Protein AF-A0A099WFP7-F1 (afdb_monomer)

Nearest PDB structures (foldseek):
  4i8b-assembly1_B  TM=7.960E-01  e=1.064E-06  Schistosoma japonicum
  1zma-assembly1_A  TM=7.898E-01  e=7.901E-06  Streptococcus pneumoniae
  7ysi-assembly1_A  TM=7.278E-01  e=6.099E-06  Acinetobacter baumannii
  5e37-assembly2_C  TM=7.078E-01  e=7.126E-05  Chlamydomonas reinhardtii
  6tmg-assembly1_f  TM=6.793E-01  e=2.140E-04  Toxoplasma gondii GT1

Sequence (137 aa):
MKITKILSLLICMMLILILGACGGKNDYGLVEVDKEKEIVSLLDSKETRGVRYVYFGRPTCPECKIFQPKLEEVLDSKKIKVLYFNTDTFKESDTFFKTVSMFNVSSVPSLVRIENGKVQKVLLYEKDKSKIDSFMD

Mean predicted aligned error: 8.86 Å

Organism: NCBI:txid1552123

Foldseek 3Di:
DVVVVVVVVVVVVVVVVVVPPCPDDLQWFEDEDPDLVVVLLCLALVNHAAKAKEWEAAPVDPLCVQQRVLLRVLRVVVSHYYYYYHCVNCVPPPCSVVSCVQQVHDDPGWMFMGHSNHTDDIDHRDNDSVVSNVVVD

Solvent-accessible surface area (backbone atoms only — not comparable to full-atom values): 7915 Å² total; per-residue (Å²): 144,55,66,70,58,52,53,54,51,51,53,53,57,57,54,54,58,67,71,67,68,76,76,71,75,76,82,42,26,78,42,76,60,96,48,72,63,71,60,55,51,49,52,35,55,90,78,22,75,57,79,48,43,40,36,36,31,37,94,88,38,73,63,22,70,62,33,49,62,43,50,44,55,45,19,60,74,69,62,37,59,31,41,26,45,47,49,76,80,40,64,85,42,94,54,37,69,59,53,38,51,76,62,73,52,88,63,71,29,27,44,31,39,27,46,48,17,36,78,75,49,70,44,62,80,58,88,54,52,67,61,57,47,63,71,73,108

Radius of gyration: 21.6 Å; Cα contacts (8 Å, |Δi|>4): 199; chains: 1; bounding box: 76×34×32 Å

Structure (mmCIF, N/CA/C/O backbone):
data_AF-A0A099WFP7-F1
#
_entry.id   AF-A0A099WFP7-F1
#
loop_
_atom_site.group_PDB
_atom_site.id
_atom_site.type_symbol
_atom_site.label_atom_id
_atom_site.label_alt_id
_atom_site.label_comp_id
_atom_site.label_asym_id
_atom_site.label_entity_id
_atom_site.label_seq_id
_atom_site.pdbx_PDB_ins_code
_atom_site.Cartn_x
_atom_site.Cartn_y
_atom_site.Cartn_z
_atom_site.occupancy
_atom_site.B_iso_or_equiv
_atom_site.auth_seq_id
_atom_site.auth_comp_id
_atom_site.auth_asym_id
_atom_site.auth_atom_id
_atom_site.pdbx_PDB_model_num
ATOM 1 N N . MET A 1 1 ? -65.226 -13.321 -4.836 1.00 53.19 1 MET A N 1
ATOM 2 C CA . MET A 1 1 ? -64.245 -12.841 -3.828 1.00 53.19 1 MET A CA 1
ATOM 3 C C . MET A 1 1 ? -63.057 -13.807 -3.651 1.00 53.19 1 MET A C 1
ATOM 5 O O . MET A 1 1 ? -62.693 -14.143 -2.532 1.00 53.19 1 MET A O 1
ATOM 9 N N . LYS A 1 2 ? -62.454 -14.294 -4.746 1.00 54.78 2 LYS A N 1
ATOM 10 C CA . LYS A 1 2 ? -61.299 -15.222 -4.701 1.00 54.78 2 LYS A CA 1
ATOM 11 C C . LYS A 1 2 ? -60.211 -14.815 -5.704 1.00 54.78 2 LYS A C 1
ATOM 13 O O . LYS A 1 2 ? -59.044 -14.777 -5.347 1.00 54.78 2 LYS A O 1
ATOM 18 N N . ILE A 1 3 ? -60.611 -14.366 -6.896 1.00 58.00 3 ILE A N 1
ATOM 19 C CA . ILE A 1 3 ? -59.704 -13.943 -7.978 1.00 58.00 3 ILE A CA 1
ATOM 20 C C . ILE A 1 3 ? -58.910 -12.672 -7.625 1.00 58.00 3 ILE A C 1
ATOM 22 O O . ILE A 1 3 ? -57.705 -12.635 -7.830 1.00 58.00 3 ILE A O 1
ATOM 26 N N . THR A 1 4 ? -59.537 -11.666 -7.006 1.00 53.25 4 THR A N 1
ATOM 27 C CA . THR A 1 4 ? -58.839 -10.433 -6.586 1.00 53.25 4 THR A CA 1
ATOM 28 C C . THR A 1 4 ? -57.813 -10.670 -5.475 1.00 53.25 4 THR A C 1
ATOM 30 O O . THR A 1 4 ? -56.786 -10.001 -5.442 1.00 53.25 4 THR A O 1
ATOM 33 N N . LYS A 1 5 ? -58.040 -11.663 -4.602 1.00 57.25 5 LYS A N 1
ATOM 34 C CA . LYS A 1 5 ? -57.072 -12.068 -3.569 1.00 57.25 5 LYS A CA 1
ATOM 35 C C . LYS A 1 5 ? -55.887 -12.835 -4.163 1.00 57.25 5 LYS A C 1
ATOM 37 O O . LYS A 1 5 ? -54.766 -12.616 -3.732 1.00 57.25 5 LYS A O 1
ATOM 42 N N . ILE A 1 6 ? -56.124 -13.675 -5.173 1.00 62.66 6 ILE A N 1
ATOM 43 C CA . ILE A 1 6 ? -55.071 -14.404 -5.903 1.00 62.66 6 ILE A CA 1
ATOM 44 C C . ILE A 1 6 ? -54.202 -13.435 -6.715 1.00 62.66 6 ILE A C 1
ATOM 46 O O . ILE A 1 6 ? -52.980 -13.541 -6.685 1.00 62.66 6 ILE A O 1
ATOM 50 N N . LEU A 1 7 ? -54.816 -12.446 -7.371 1.00 58.03 7 LEU A N 1
ATOM 51 C CA . LEU A 1 7 ? -54.094 -11.417 -8.124 1.00 58.03 7 LEU A CA 1
ATOM 52 C C . LEU A 1 7 ? -53.242 -10.534 -7.197 1.00 58.03 7 LEU A C 1
ATOM 54 O O . LEU A 1 7 ? -52.095 -10.235 -7.508 1.00 58.03 7 LEU A O 1
ATOM 58 N N . SER A 1 8 ? -53.772 -10.190 -6.018 1.00 60.44 8 SER A N 1
ATOM 59 C CA . SER A 1 8 ? -53.039 -9.461 -4.974 1.00 60.44 8 SER A CA 1
ATOM 60 C C . SER A 1 8 ? -51.865 -10.275 -4.399 1.00 60.44 8 SER A C 1
ATOM 62 O O . SER A 1 8 ? -50.787 -9.725 -4.180 1.00 60.44 8 SER A O 1
ATOM 64 N N . LEU A 1 9 ? -52.030 -11.593 -4.223 1.00 60.34 9 LEU A N 1
ATOM 65 C CA . LEU A 1 9 ? -50.975 -12.493 -3.740 1.00 60.34 9 LEU A CA 1
ATOM 66 C C . LEU A 1 9 ? -49.837 -12.662 -4.765 1.00 60.34 9 LEU A C 1
ATOM 68 O O . LEU A 1 9 ? -48.667 -12.666 -4.389 1.00 60.34 9 LEU A O 1
ATOM 72 N N . LEU A 1 10 ? -50.175 -12.745 -6.057 1.00 64.31 10 LEU A N 1
ATOM 73 C CA . LEU A 1 10 ? -49.205 -12.853 -7.154 1.00 64.31 10 LEU A CA 1
ATOM 74 C C . LEU A 1 10 ? -48.372 -11.573 -7.321 1.00 64.31 10 LEU A C 1
ATOM 76 O O . LEU A 1 10 ? -47.163 -11.654 -7.527 1.00 64.31 10 LEU A O 1
ATOM 80 N N . ILE A 1 11 ? -48.987 -10.399 -7.151 1.00 65.94 11 ILE A N 1
ATOM 81 C CA . ILE A 1 11 ? -48.285 -9.104 -7.169 1.00 65.94 11 ILE A CA 1
ATOM 82 C C . ILE A 1 11 ? -47.302 -8.994 -5.991 1.00 65.94 11 ILE A C 1
ATOM 84 O O . ILE A 1 11 ? -46.180 -8.520 -6.161 1.00 65.94 11 ILE A O 1
ATOM 88 N N . CYS A 1 12 ? -47.683 -9.489 -4.810 1.00 59.12 12 CYS A N 1
ATOM 89 C CA . CYS A 1 12 ? -46.828 -9.472 -3.621 1.00 59.12 12 CYS A CA 1
ATOM 90 C C . CYS A 1 12 ? -45.626 -10.431 -3.754 1.00 59.12 12 CYS A C 1
ATOM 92 O O . CYS A 1 12 ? -44.504 -10.085 -3.393 1.00 59.12 12 CYS A O 1
ATOM 94 N N . MET A 1 13 ? -45.832 -11.607 -4.356 1.00 60.62 13 MET A N 1
ATOM 95 C CA . MET A 1 13 ? -44.774 -12.593 -4.615 1.00 60.62 13 MET A CA 1
ATOM 96 C C . MET A 1 13 ? -43.756 -12.108 -5.662 1.00 60.62 13 MET A C 1
ATOM 98 O O . MET A 1 13 ? -42.565 -12.393 -5.548 1.00 60.62 13 MET A O 1
ATOM 102 N N . MET A 1 14 ? -44.205 -11.310 -6.636 1.00 60.38 14 MET A N 1
ATOM 103 C CA . MET A 1 14 ? -43.329 -10.668 -7.619 1.00 60.38 14 MET A CA 1
ATOM 104 C C . MET A 1 14 ? -42.514 -9.516 -7.005 1.00 60.38 14 MET A C 1
ATOM 106 O O . MET A 1 14 ? -41.363 -9.335 -7.387 1.00 60.38 14 MET A O 1
ATOM 110 N N . LEU A 1 15 ? -43.056 -8.802 -6.004 1.00 58.41 15 LEU A N 1
ATOM 111 C CA . LEU A 1 15 ? -42.342 -7.757 -5.251 1.00 58.41 15 LEU A CA 1
ATOM 112 C C . LEU A 1 15 ? -41.199 -8.306 -4.375 1.00 58.41 15 LEU A C 1
ATOM 114 O O . LEU A 1 15 ? -40.174 -7.648 -4.205 1.00 58.41 15 LEU A O 1
ATOM 118 N N . ILE A 1 16 ? -41.355 -9.519 -3.839 1.00 59.03 16 ILE A N 1
ATOM 119 C CA . ILE A 1 16 ? -40.343 -10.174 -2.992 1.00 59.03 16 ILE A CA 1
ATOM 120 C C . ILE A 1 16 ? -39.111 -10.592 -3.816 1.00 59.03 16 ILE A C 1
ATOM 122 O O . ILE A 1 16 ? -37.986 -10.525 -3.323 1.00 59.03 16 ILE A O 1
ATOM 126 N N . LEU A 1 17 ? -39.295 -10.945 -5.094 1.00 55.44 17 LEU A N 1
ATOM 127 C CA . LEU A 1 17 ? -38.201 -11.302 -6.010 1.00 55.44 17 LEU A CA 1
ATOM 128 C C . LEU A 1 17 ? -37.322 -10.102 -6.398 1.00 55.44 17 LEU A C 1
ATOM 130 O O . LEU A 1 17 ? -36.124 -10.271 -6.611 1.00 55.44 17 LEU A O 1
ATOM 134 N N . ILE A 1 18 ? -37.882 -8.890 -6.441 1.00 58.22 18 ILE A N 1
ATOM 135 C CA . ILE A 1 18 ? -37.131 -7.663 -6.770 1.00 58.22 18 ILE A CA 1
ATOM 136 C C . ILE A 1 18 ? -36.240 -7.209 -5.602 1.00 58.22 18 ILE A C 1
ATOM 138 O O . ILE A 1 18 ? -35.189 -6.614 -5.824 1.00 58.22 18 ILE A O 1
ATOM 142 N N . LEU A 1 19 ? -36.627 -7.520 -4.359 1.00 55.22 19 LEU A N 1
ATOM 143 C CA . LEU A 1 19 ? -35.868 -7.169 -3.150 1.00 55.22 19 LEU A CA 1
ATOM 144 C C . LEU A 1 19 ? -34.704 -8.136 -2.858 1.00 55.22 19 LEU A C 1
ATOM 146 O O . LEU A 1 19 ? -33.802 -7.789 -2.101 1.00 55.22 19 LEU A O 1
ATOM 150 N N . GLY A 1 20 ? -34.696 -9.331 -3.460 1.00 55.72 20 GLY A N 1
ATOM 151 C CA . GLY A 1 20 ? -33.657 -10.349 -3.249 1.00 55.72 20 GLY A CA 1
ATOM 152 C C . GLY A 1 20 ? -32.407 -10.212 -4.130 1.00 55.72 20 GLY A C 1
ATOM 153 O O . GLY A 1 20 ? -31.457 -10.968 -3.945 1.00 55.72 20 GLY A O 1
ATOM 154 N N . ALA A 1 21 ? -32.386 -9.279 -5.091 1.00 54.22 21 ALA A N 1
ATOM 155 C CA . ALA A 1 21 ? -31.343 -9.197 -6.121 1.00 54.22 21 ALA A CA 1
ATOM 156 C C . ALA A 1 21 ? -30.213 -8.188 -5.839 1.00 54.22 21 ALA A C 1
ATOM 158 O O . ALA A 1 21 ? -29.350 -7.983 -6.692 1.00 54.22 21 ALA A O 1
ATOM 159 N N . CYS A 1 22 ? -30.144 -7.598 -4.645 1.00 51.78 22 CYS A N 1
ATOM 160 C CA . CYS A 1 22 ? -28.947 -6.871 -4.217 1.00 51.78 22 CYS A CA 1
ATOM 161 C C . CYS A 1 22 ? -27.958 -7.840 -3.557 1.00 51.78 22 CYS A C 1
ATOM 163 O O . CYS A 1 22 ? -27.694 -7.771 -2.359 1.00 51.78 22 CYS A O 1
ATOM 165 N N . GLY A 1 23 ? -27.393 -8.750 -4.355 1.00 51.28 23 GLY A N 1
ATOM 166 C CA . GLY A 1 23 ? -26.140 -9.416 -4.008 1.00 51.28 23 GLY A CA 1
ATOM 167 C C . GLY A 1 23 ? -25.018 -8.381 -4.050 1.00 51.28 23 GLY A C 1
ATOM 168 O O . GLY A 1 23 ? -24.353 -8.227 -5.072 1.00 51.28 23 GLY A O 1
ATOM 169 N N . GLY A 1 24 ? -24.869 -7.604 -2.975 1.00 49.78 24 GLY A N 1
ATOM 170 C CA . GLY A 1 24 ? -23.795 -6.628 -2.842 1.00 49.78 24 GLY A CA 1
ATOM 171 C C . GLY A 1 24 ? -22.453 -7.338 -2.974 1.00 49.78 24 GLY A C 1
ATOM 172 O O . GLY A 1 24 ? -22.122 -8.198 -2.161 1.00 49.78 24 GLY A O 1
ATOM 173 N N . LYS A 1 25 ? -21.681 -7.003 -4.011 1.00 51.03 25 LYS A N 1
ATOM 174 C CA . LYS A 1 25 ? -20.262 -7.357 -4.050 1.00 51.03 25 LYS A CA 1
ATOM 175 C C . LYS A 1 25 ? -19.626 -6.746 -2.806 1.00 51.03 25 LYS A C 1
ATOM 177 O O . LYS A 1 25 ? -19.788 -5.553 -2.561 1.00 51.03 25 LYS A O 1
ATOM 182 N N . ASN A 1 26 ? -18.951 -7.569 -2.017 1.00 55.31 26 ASN A N 1
ATOM 183 C CA . ASN A 1 26 ? -18.148 -7.112 -0.893 1.00 55.31 26 ASN A CA 1
ATOM 184 C C . ASN A 1 26 ? -17.143 -6.056 -1.403 1.00 55.31 26 ASN A C 1
ATOM 186 O O . ASN A 1 26 ? -16.285 -6.393 -2.211 1.00 55.31 26 ASN A O 1
ATOM 190 N N . ASP A 1 27 ? -17.262 -4.790 -0.981 1.00 78.75 27 ASP A N 1
ATOM 191 C CA . ASP A 1 27 ? -16.357 -3.685 -1.383 1.00 78.75 27 ASP A CA 1
ATOM 192 C C . ASP A 1 27 ? -15.079 -3.628 -0.518 1.00 78.75 27 ASP A C 1
ATOM 194 O O . ASP A 1 27 ? -14.386 -2.619 -0.478 1.00 78.75 27 ASP A O 1
ATOM 198 N N . TYR A 1 28 ? -14.766 -4.702 0.209 1.00 88.94 28 TYR A N 1
ATOM 199 C CA . TYR A 1 28 ? -13.591 -4.823 1.075 1.00 88.94 28 TYR A CA 1
ATOM 200 C C . TYR A 1 28 ? -12.603 -5.861 0.530 1.00 88.94 28 TYR A C 1
ATOM 202 O O . TYR A 1 28 ? -12.972 -6.722 -0.267 1.00 88.94 28 TYR A O 1
ATOM 210 N N . GLY A 1 29 ? -11.345 -5.783 0.969 1.00 96.44 29 GLY A N 1
ATOM 211 C CA . GLY A 1 29 ? -10.232 -6.575 0.445 1.00 96.44 29 GLY A CA 1
ATOM 212 C C . GLY A 1 29 ? -9.262 -5.756 -0.409 1.00 96.44 29 GLY A C 1
ATOM 213 O O . GLY A 1 29 ? -9.292 -4.520 -0.408 1.00 96.44 29 GLY A O 1
ATOM 214 N N . LEU A 1 30 ? -8.372 -6.458 -1.113 1.00 97.69 30 LEU A N 1
ATOM 215 C CA . LEU A 1 30 ? -7.413 -5.852 -2.035 1.00 97.69 30 LEU A CA 1
ATOM 216 C C . LEU A 1 30 ? -8.068 -5.583 -3.389 1.00 97.69 30 LEU A C 1
ATOM 218 O O . LEU A 1 30 ? -8.626 -6.484 -4.010 1.00 97.69 30 LEU A O 1
ATOM 222 N N . VAL A 1 31 ? -7.965 -4.341 -3.854 1.00 97.38 31 VAL A N 1
ATOM 223 C CA . VAL A 1 31 ? -8.433 -3.927 -5.180 1.00 97.38 31 VAL A CA 1
ATOM 224 C C . VAL A 1 31 ? -7.236 -3.456 -5.984 1.00 97.38 31 VAL A C 1
ATOM 226 O O . VAL A 1 31 ? -6.666 -2.410 -5.681 1.00 97.38 31 VAL A O 1
ATOM 229 N N . GLU A 1 32 ? -6.834 -4.254 -6.972 1.00 97.62 32 GLU A N 1
ATOM 230 C CA . GLU A 1 32 ? -5.746 -3.896 -7.884 1.00 97.62 32 GLU A CA 1
ATOM 231 C C . GLU A 1 32 ? -6.112 -2.637 -8.673 1.00 97.62 32 GLU A C 1
ATOM 233 O O . GLU A 1 32 ? -7.252 -2.487 -9.114 1.00 97.62 32 GLU A O 1
ATOM 238 N N . VAL A 1 33 ? -5.156 -1.717 -8.795 1.00 97.56 33 VAL A N 1
ATOM 239 C CA . VAL A 1 33 ? -5.324 -0.484 -9.572 1.00 97.56 33 VAL A CA 1
ATOM 240 C C . VAL A 1 33 ? -4.800 -0.667 -10.989 1.00 97.56 33 VAL A C 1
ATOM 242 O O . VAL A 1 33 ? -3.762 -1.298 -11.196 1.00 97.56 33 VAL A O 1
ATOM 245 N N . ASP A 1 34 ? -5.469 -0.043 -11.954 1.00 96.19 34 ASP A N 1
ATOM 246 C CA . ASP A 1 34 ? -5.072 -0.093 -13.364 1.00 96.19 34 ASP A CA 1
ATOM 247 C C . ASP A 1 34 ? -4.084 1.028 -13.711 1.00 96.19 34 ASP A C 1
ATOM 249 O O . ASP A 1 34 ? -3.338 0.948 -14.691 1.00 96.19 34 ASP A O 1
ATOM 253 N N . LYS A 1 35 ? -4.083 2.117 -12.927 1.00 96.81 35 LYS A N 1
ATOM 254 C CA . LYS A 1 35 ? -3.267 3.311 -13.180 1.00 96.81 35 LYS A CA 1
ATOM 255 C C . LYS A 1 35 ? -2.620 3.835 -11.906 1.00 96.81 35 LYS A C 1
ATOM 257 O O . LYS A 1 35 ? -3.277 4.005 -10.883 1.00 96.81 35 LYS A O 1
ATOM 262 N N . GLU A 1 36 ? -1.364 4.276 -12.014 1.00 96.94 36 GLU A N 1
ATOM 263 C CA . GLU A 1 36 ? -0.651 4.951 -10.914 1.00 96.94 36 GLU A CA 1
ATOM 264 C C . GLU A 1 36 ? -1.432 6.153 -10.352 1.00 96.94 36 GLU A C 1
ATOM 266 O O . GLU A 1 36 ? -1.406 6.416 -9.151 1.00 96.94 36 GLU A O 1
ATOM 271 N N . LYS A 1 37 ? -2.184 6.864 -11.207 1.00 96.62 37 LYS A N 1
ATOM 272 C CA . LYS A 1 37 ? -2.988 8.024 -10.800 1.00 96.62 37 LYS A CA 1
ATOM 273 C C . LYS A 1 37 ? -3.999 7.695 -9.694 1.00 96.62 37 LYS A C 1
ATOM 275 O O . LYS A 1 37 ? -4.258 8.565 -8.871 1.00 96.62 37 LYS A O 1
ATOM 280 N N . GLU A 1 38 ? -4.544 6.479 -9.662 1.00 97.00 38 GLU A N 1
ATOM 281 C CA . GLU A 1 38 ? -5.561 6.071 -8.681 1.00 97.00 38 GLU A CA 1
ATOM 282 C C . GLU A 1 38 ? -5.020 6.062 -7.251 1.00 97.00 38 GLU A C 1
ATOM 284 O O . GLU A 1 38 ? -5.703 6.491 -6.321 1.00 97.00 38 GLU A O 1
ATOM 289 N N . ILE A 1 39 ? -3.767 5.631 -7.073 1.00 97.94 39 ILE A N 1
ATOM 290 C CA . ILE A 1 39 ? -3.110 5.742 -5.772 1.00 97.94 39 ILE A CA 1
ATOM 291 C C . ILE A 1 39 ? -2.623 7.172 -5.547 1.00 97.94 39 ILE A C 1
ATOM 293 O O . ILE A 1 39 ? -2.837 7.707 -4.465 1.00 97.94 39 ILE A O 1
ATOM 297 N N . VAL A 1 40 ? -2.037 7.836 -6.552 1.00 97.81 40 VAL A N 1
ATOM 298 C CA . VAL A 1 40 ? -1.468 9.190 -6.402 1.00 97.81 40 VAL A CA 1
ATOM 299 C C . VAL A 1 40 ? -2.521 10.216 -5.963 1.00 97.81 40 VAL A C 1
ATOM 301 O O . VAL A 1 40 ? -2.202 11.084 -5.153 1.00 97.81 40 VAL A O 1
ATOM 304 N N . SER A 1 41 ? -3.782 10.096 -6.398 1.00 97.19 41 SER A N 1
ATOM 305 C CA . SER A 1 41 ? -4.872 10.966 -5.917 1.00 9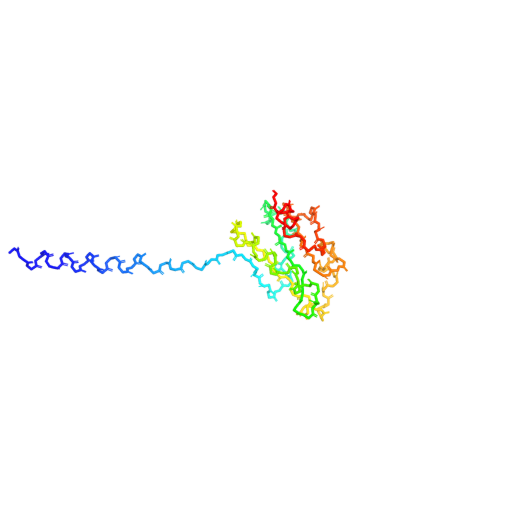7.19 41 SER A CA 1
ATOM 306 C C . SER A 1 41 ? -5.127 10.859 -4.409 1.00 97.19 41 SER A C 1
ATOM 308 O O . SER A 1 41 ? -5.624 11.805 -3.799 1.00 97.19 41 SER A O 1
ATOM 310 N N . LEU A 1 42 ? -4.728 9.755 -3.763 1.00 97.50 42 LEU A N 1
ATOM 311 C CA . LEU A 1 42 ? -4.824 9.617 -2.305 1.00 97.50 42 LEU A CA 1
ATOM 312 C C . LEU A 1 42 ? -3.906 10.581 -1.547 1.00 97.50 42 LEU A C 1
ATOM 314 O O . LEU A 1 42 ? -4.102 10.779 -0.350 1.00 97.50 42 LEU A O 1
ATOM 318 N N . LEU A 1 43 ? -2.914 11.170 -2.222 1.00 97.31 43 LEU A N 1
ATOM 319 C CA . LEU A 1 43 ? -1.989 12.152 -1.654 1.00 97.31 43 LEU A CA 1
ATOM 320 C C . LEU A 1 43 ? -2.448 13.607 -1.863 1.00 97.31 43 LEU A C 1
ATOM 322 O O . LEU A 1 43 ? -1.759 14.539 -1.449 1.00 97.31 43 LEU A O 1
ATOM 326 N N . ASP A 1 44 ? -3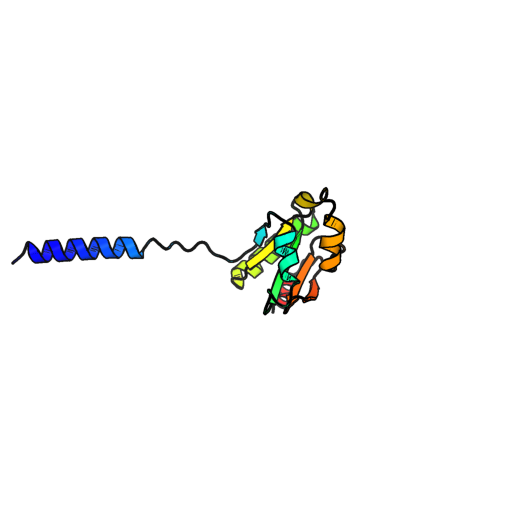.615 13.831 -2.474 1.00 95.44 44 ASP A N 1
ATOM 327 C CA . ASP A 1 44 ? -4.228 15.158 -2.516 1.00 95.44 44 ASP A CA 1
ATOM 328 C C . ASP A 1 44 ? -5.113 15.364 -1.278 1.00 95.44 44 ASP A C 1
ATOM 330 O O . ASP A 1 44 ? -6.153 14.728 -1.113 1.00 95.44 44 ASP A O 1
ATOM 334 N N . SER A 1 45 ? -4.714 16.278 -0.390 1.00 90.19 45 SER A N 1
ATOM 335 C CA . SER A 1 45 ? -5.456 16.599 0.838 1.00 90.19 45 SER A CA 1
ATOM 336 C C . SER A 1 45 ? -6.780 17.333 0.595 1.00 90.19 45 SER A C 1
ATOM 338 O O . SER A 1 45 ? -7.623 17.392 1.495 1.00 90.19 45 SER A O 1
ATOM 340 N N . LYS A 1 46 ? -6.988 17.891 -0.604 1.00 92.00 46 LYS A N 1
ATOM 341 C CA . LYS A 1 46 ? -8.271 18.476 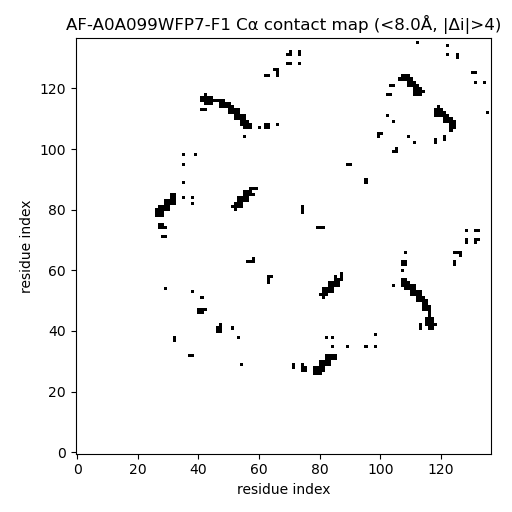-1.014 1.00 92.00 46 LYS A CA 1
ATOM 342 C C . LYS A 1 46 ? -9.270 17.394 -1.411 1.00 92.00 46 LYS A C 1
ATOM 344 O O . LYS A 1 46 ? -10.459 17.556 -1.145 1.00 92.00 46 LYS A O 1
ATOM 349 N N . GLU A 1 47 ? -8.788 16.305 -2.006 1.00 86.19 47 GLU A N 1
ATOM 350 C CA . GLU A 1 47 ? -9.616 15.200 -2.505 1.00 86.19 47 GLU A CA 1
ATOM 351 C C . GLU A 1 47 ? -9.768 14.068 -1.476 1.00 86.19 47 GLU A C 1
ATOM 353 O O . GLU A 1 47 ? -10.807 13.410 -1.416 1.00 86.19 47 GLU A O 1
ATOM 358 N N . THR A 1 48 ? -8.768 13.869 -0.612 1.00 88.75 48 THR A N 1
ATOM 359 C CA . THR A 1 48 ? -8.706 12.734 0.314 1.00 88.75 48 THR A CA 1
ATOM 360 C C . THR A 1 48 ? -8.836 13.167 1.768 1.00 88.75 48 THR A C 1
ATOM 362 O O . THR A 1 48 ? -7.978 13.847 2.331 1.00 88.75 48 THR A O 1
ATOM 365 N N . ARG A 1 49 ? -9.907 12.693 2.413 1.00 92.94 49 ARG A N 1
ATOM 366 C CA . ARG A 1 49 ? -10.182 12.863 3.847 1.00 92.94 49 ARG A CA 1
ATOM 367 C C . ARG A 1 49 ? -10.199 11.514 4.566 1.00 92.94 49 ARG A C 1
ATOM 369 O O . ARG A 1 49 ? -10.686 10.514 4.028 1.00 92.94 49 ARG A O 1
ATOM 376 N N . GLY A 1 50 ? -9.732 11.511 5.811 1.00 94.56 50 GLY A N 1
ATOM 377 C CA . GLY A 1 50 ? -9.664 10.322 6.658 1.00 94.56 50 GLY A CA 1
ATOM 378 C C . GLY A 1 50 ? -8.517 9.386 6.282 1.00 94.56 50 GLY A C 1
ATOM 379 O O . GLY A 1 50 ? -7.593 9.773 5.564 1.00 94.56 50 GLY A O 1
ATOM 380 N N . VAL A 1 51 ? -8.591 8.157 6.793 1.00 96.75 51 VAL A N 1
ATOM 381 C CA . VAL A 1 51 ? -7.556 7.133 6.622 1.00 96.75 51 VAL A CA 1
ATOM 382 C C . VAL A 1 51 ? -7.792 6.338 5.337 1.00 96.75 51 VAL A C 1
ATOM 384 O O . VAL A 1 51 ? -8.929 5.993 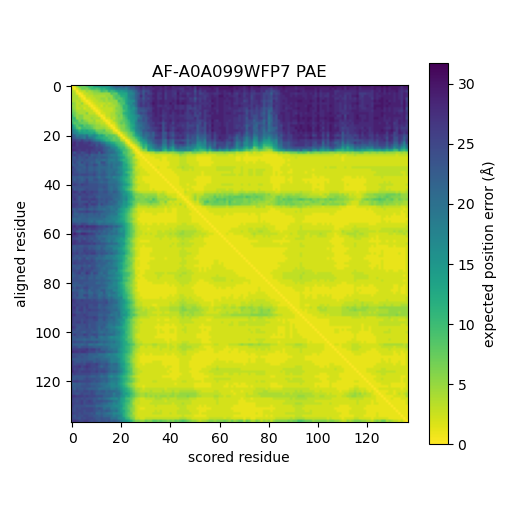5.005 1.00 96.75 51 VAL A O 1
ATOM 387 N N . ARG A 1 52 ? -6.721 6.069 4.593 1.00 97.12 52 ARG A N 1
ATOM 388 C CA . ARG A 1 52 ? -6.672 5.194 3.416 1.00 97.12 52 ARG A CA 1
ATOM 389 C C . ARG A 1 52 ? -5.421 4.332 3.488 1.00 97.12 52 ARG A C 1
ATOM 391 O O . ARG A 1 52 ? -4.447 4.704 4.141 1.00 97.12 52 ARG A O 1
ATOM 398 N N . TYR A 1 53 ? -5.442 3.211 2.778 1.00 98.25 53 TYR A N 1
ATOM 399 C CA . TYR A 1 53 ? -4.302 2.313 2.697 1.00 98.25 53 TYR A CA 1
ATOM 400 C C . TYR A 1 53 ? -3.993 1.940 1.253 1.00 98.25 53 TYR A C 1
ATOM 402 O O . TYR A 1 53 ? -4.905 1.767 0.439 1.00 98.25 53 TYR A O 1
ATOM 410 N N . VAL A 1 54 ? -2.703 1.779 0.969 1.00 98.75 54 VAL A N 1
ATOM 411 C CA . VAL A 1 54 ? -2.202 1.220 -0.289 1.00 98.75 54 VAL A CA 1
ATOM 412 C C . VAL A 1 54 ? -1.215 0.108 0.036 1.00 98.75 54 VAL A C 1
ATOM 414 O O . VAL A 1 54 ? -0.278 0.311 0.808 1.00 98.75 54 VAL A O 1
ATOM 417 N N . TYR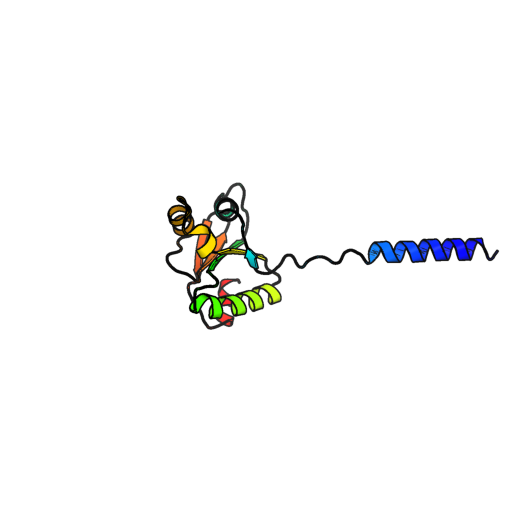 A 1 55 ? -1.425 -1.064 -0.549 1.00 98.75 55 TYR A N 1
ATOM 418 C CA . TYR A 1 55 ? -0.502 -2.186 -0.496 1.00 98.75 55 TYR A CA 1
ATOM 419 C C . TYR A 1 55 ? 0.366 -2.198 -1.758 1.00 98.75 55 TYR A C 1
ATOM 421 O O . TYR A 1 55 ? -0.150 -2.292 -2.865 1.00 98.75 55 TYR A O 1
ATOM 429 N N . PHE A 1 56 ? 1.683 -2.128 -1.593 1.00 98.81 56 PHE A N 1
ATOM 430 C CA . PHE A 1 56 ? 2.671 -2.288 -2.654 1.00 98.81 56 PHE A CA 1
ATOM 431 C C . PHE A 1 56 ? 3.229 -3.709 -2.593 1.00 98.81 56 PHE A C 1
ATOM 433 O O . PHE A 1 56 ? 3.844 -4.105 -1.597 1.00 98.81 56 PHE A O 1
ATOM 440 N N . GLY A 1 57 ? 3.031 -4.476 -3.662 1.00 98.44 57 GLY A N 1
ATOM 441 C CA . GLY A 1 57 ? 3.408 -5.887 -3.730 1.00 98.44 57 GLY A CA 1
ATOM 442 C C . GLY A 1 57 ? 3.647 -6.355 -5.159 1.00 98.44 57 GLY A C 1
ATOM 443 O O . GLY A 1 57 ? 3.622 -5.552 -6.091 1.00 98.44 57 GLY A O 1
ATOM 444 N N . ARG A 1 58 ? 3.918 -7.651 -5.335 1.00 98.12 58 ARG A N 1
ATOM 445 C CA . ARG A 1 58 ? 3.863 -8.317 -6.646 1.00 98.12 58 ARG A CA 1
ATOM 446 C C . ARG A 1 58 ? 3.746 -9.840 -6.513 1.00 98.12 58 ARG A C 1
ATOM 448 O O . ARG A 1 58 ? 4.343 -10.401 -5.587 1.00 98.12 58 ARG A O 1
ATOM 455 N N . PRO A 1 59 ? 3.096 -10.540 -7.463 1.00 96.69 59 PRO A N 1
ATOM 456 C CA . PRO A 1 59 ? 2.931 -11.995 -7.408 1.00 96.69 59 PRO A CA 1
ATOM 457 C C . PRO A 1 59 ? 4.249 -12.775 -7.502 1.00 96.69 59 PRO A C 1
ATOM 459 O O . PRO A 1 59 ? 4.331 -13.913 -7.046 1.00 96.69 59 PRO A O 1
ATOM 462 N N . THR A 1 60 ? 5.296 -12.193 -8.092 1.00 96.31 60 THR A N 1
ATOM 463 C CA . THR A 1 60 ? 6.605 -12.851 -8.249 1.00 96.31 60 THR A CA 1
ATOM 464 C C . THR A 1 60 ? 7.484 -12.779 -6.995 1.00 96.31 60 THR A C 1
ATOM 466 O O . THR A 1 60 ? 8.504 -13.463 -6.925 1.00 96.31 60 THR A O 1
ATOM 469 N N . CYS A 1 61 ? 7.106 -11.993 -5.980 1.00 96.88 61 CYS A N 1
ATOM 470 C CA . CYS A 1 61 ? 7.896 -11.790 -4.765 1.00 96.88 61 CYS A CA 1
ATOM 471 C C . CYS A 1 61 ? 7.568 -12.850 -3.689 1.00 96.88 61 CYS A C 1
ATOM 473 O O . CYS A 1 61 ? 6.420 -12.920 -3.243 1.00 96.88 61 CYS A O 1
ATOM 475 N N . PRO A 1 62 ? 8.551 -13.641 -3.208 1.00 97.50 62 PRO A N 1
ATOM 476 C CA . PRO A 1 62 ? 8.326 -14.645 -2.162 1.00 97.50 62 PRO A CA 1
ATOM 477 C C . PRO A 1 62 ? 7.755 -14.073 -0.858 1.00 97.50 62 PRO A C 1
ATOM 479 O O . PRO A 1 62 ? 6.854 -14.665 -0.272 1.00 97.50 62 PRO A O 1
ATOM 482 N N . GLU A 1 63 ? 8.228 -12.904 -0.425 1.00 98.12 63 GLU A N 1
ATOM 483 C CA . GLU A 1 63 ? 7.741 -12.254 0.797 1.00 98.12 63 GLU A CA 1
ATOM 484 C C . GLU A 1 63 ? 6.309 -11.730 0.639 1.00 98.12 63 GLU A C 1
ATOM 486 O O . GLU A 1 63 ? 5.500 -11.865 1.557 1.00 98.12 63 GLU A O 1
ATOM 491 N N . CYS A 1 64 ? 5.951 -11.215 -0.545 1.00 98.25 64 CYS A N 1
ATOM 492 C CA . CYS A 1 64 ? 4.574 -10.814 -0.843 1.00 98.25 64 CYS A CA 1
ATOM 493 C C . CYS A 1 64 ? 3.614 -12.005 -0.743 1.00 98.25 64 CYS A C 1
ATOM 495 O O . CYS A 1 64 ? 2.555 -11.867 -0.140 1.00 98.25 64 CYS A O 1
ATOM 497 N N . LYS A 1 65 ? 4.012 -13.193 -1.224 1.00 97.94 65 LYS A N 1
ATOM 498 C CA . LYS A 1 65 ? 3.204 -14.425 -1.111 1.00 97.94 65 LYS A CA 1
ATOM 499 C C . LYS A 1 65 ? 2.937 -14.856 0.336 1.00 97.94 65 LYS A C 1
ATOM 501 O O . LYS A 1 65 ? 1.994 -15.600 0.577 1.00 97.94 65 LYS A O 1
ATOM 506 N N . ILE A 1 66 ? 3.758 -14.412 1.289 1.00 97.88 66 ILE A N 1
ATOM 507 C CA . ILE A 1 66 ? 3.580 -14.685 2.722 1.00 97.88 66 ILE A CA 1
ATOM 508 C C . ILE A 1 66 ? 2.761 -13.578 3.398 1.00 97.88 66 ILE A C 1
ATOM 510 O O . ILE A 1 66 ? 1.948 -13.865 4.278 1.00 97.88 66 ILE A O 1
ATOM 514 N N . PHE A 1 67 ? 3.003 -12.321 3.023 1.00 98.50 67 PHE A N 1
ATOM 515 C CA . PHE A 1 67 ? 2.369 -11.146 3.619 1.00 98.50 67 PHE A CA 1
ATOM 516 C C . PHE A 1 67 ? 0.918 -10.963 3.156 1.00 98.50 67 PHE A C 1
ATOM 518 O O . PHE A 1 67 ? 0.033 -10.756 3.985 1.00 98.50 67 PHE A O 1
ATOM 525 N N . GLN A 1 68 ? 0.670 -11.070 1.847 1.00 98.38 68 GLN A N 1
ATOM 526 C CA . GLN A 1 68 ? -0.623 -10.766 1.234 1.00 98.38 68 GLN A CA 1
ATOM 527 C C . GLN A 1 68 ? -1.784 -11.581 1.830 1.00 98.38 68 GLN A C 1
ATOM 529 O O . GLN A 1 68 ? -2.758 -10.947 2.229 1.00 98.38 68 GLN A O 1
ATOM 534 N N . PRO A 1 69 ? -1.698 -12.917 2.006 1.00 98.12 69 PRO A N 1
ATOM 535 C CA . PRO A 1 69 ? -2.811 -13.681 2.578 1.00 98.12 69 PRO A CA 1
ATOM 536 C C . PRO A 1 69 ? -3.177 -13.241 4.003 1.00 98.12 69 PRO A C 1
ATOM 538 O O . PRO A 1 69 ? -4.343 -13.205 4.377 1.00 98.12 69 PRO A O 1
ATOM 541 N N . LYS A 1 70 ? -2.181 -12.841 4.803 1.00 98.44 70 LYS A N 1
ATOM 542 C CA . LYS A 1 70 ? -2.405 -12.356 6.175 1.00 98.44 70 LYS A CA 1
ATOM 543 C C . LYS A 1 70 ? -3.062 -10.986 6.177 1.00 98.44 70 LYS A C 1
ATOM 545 O O . LYS A 1 70 ? -3.923 -10.734 7.015 1.00 98.44 70 LYS A O 1
ATOM 55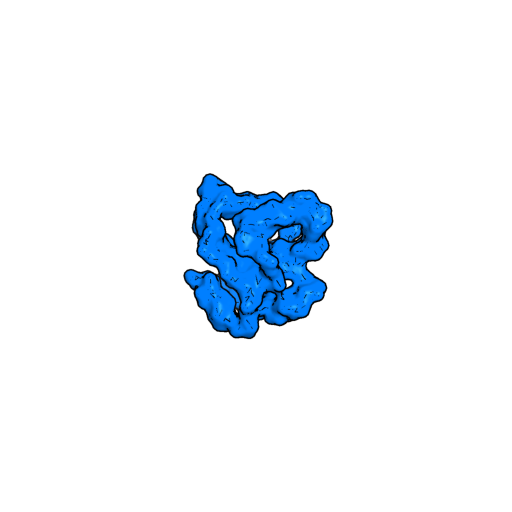0 N N . LEU A 1 71 ? -2.655 -10.114 5.252 1.00 98.56 71 LEU A N 1
ATOM 551 C CA . LEU A 1 71 ? -3.332 -8.844 5.038 1.00 98.56 71 LEU A CA 1
ATOM 552 C C . LEU A 1 71 ? -4.785 -9.092 4.618 1.00 98.56 71 LEU A C 1
ATOM 554 O O . LEU A 1 71 ? -5.676 -8.541 5.244 1.00 98.56 71 LEU A O 1
ATOM 558 N N . GLU A 1 72 ? -5.041 -9.958 3.639 1.00 97.88 72 GLU A N 1
ATOM 559 C CA . GLU A 1 72 ? -6.398 -10.293 3.180 1.00 97.88 72 GLU A CA 1
ATOM 560 C C . GLU A 1 72 ? -7.295 -10.817 4.314 1.00 97.88 72 GLU A C 1
ATOM 562 O O . GLU A 1 72 ? -8.435 -10.368 4.427 1.00 97.88 72 GLU A O 1
ATOM 567 N N . GLU A 1 73 ? -6.779 -11.669 5.209 1.00 97.38 73 GLU A N 1
ATOM 568 C CA . GLU A 1 73 ? -7.502 -12.096 6.420 1.00 97.38 73 GLU A CA 1
ATOM 569 C C . GLU A 1 73 ? -7.882 -10.915 7.337 1.00 97.38 73 GLU A C 1
ATOM 571 O O . GLU A 1 73 ? -8.989 -10.881 7.876 1.00 97.38 73 GLU A O 1
ATOM 576 N N . VAL A 1 74 ? -6.980 -9.943 7.520 1.00 98.06 74 VAL A N 1
ATOM 577 C CA . VAL A 1 74 ? -7.240 -8.720 8.306 1.00 98.06 74 VAL A CA 1
ATOM 578 C C . VAL A 1 74 ? -8.257 -7.816 7.600 1.00 98.06 74 VAL A C 1
ATOM 580 O O . VAL A 1 74 ? -9.139 -7.244 8.238 1.00 98.06 74 VAL A O 1
ATOM 583 N N . LEU A 1 75 ? -8.173 -7.688 6.275 1.00 97.19 75 LEU A N 1
ATOM 584 C CA . LEU A 1 75 ? -9.108 -6.870 5.501 1.00 97.19 75 LEU A CA 1
ATOM 585 C C . LEU A 1 75 ? -10.519 -7.454 5.510 1.00 97.19 75 LEU A C 1
ATOM 587 O O . LEU A 1 75 ? -11.486 -6.696 5.615 1.00 97.19 75 LEU A O 1
ATOM 591 N N . ASP A 1 76 ? -10.640 -8.780 5.434 1.00 95.44 76 ASP A N 1
ATOM 592 C CA . ASP A 1 76 ? -11.924 -9.467 5.545 1.00 95.44 76 ASP A CA 1
ATOM 593 C C . ASP A 1 76 ? -12.528 -9.316 6.946 1.00 95.44 76 ASP A C 1
ATOM 595 O O . ASP A 1 76 ? -13.722 -9.028 7.062 1.00 95.44 76 ASP A O 1
ATOM 599 N N . SER A 1 77 ? -11.723 -9.434 8.008 1.00 95.31 77 SER A N 1
ATOM 600 C CA . SER A 1 77 ? -12.216 -9.288 9.384 1.00 95.31 77 SER A CA 1
ATOM 601 C C . SER A 1 77 ? -12.678 -7.859 9.686 1.00 95.31 77 SER A C 1
ATOM 603 O O . SER A 1 77 ? -13.747 -7.669 10.271 1.00 95.31 77 SER A O 1
ATOM 605 N N . LYS A 1 78 ? -11.919 -6.850 9.237 1.00 95.19 78 LYS A N 1
ATOM 606 C CA . LYS A 1 78 ? -12.227 -5.428 9.457 1.00 95.19 78 LYS A CA 1
ATOM 607 C C . LYS A 1 78 ? -13.188 -4.839 8.417 1.00 95.19 78 LYS A C 1
ATOM 609 O O . LYS A 1 78 ? -13.647 -3.713 8.592 1.00 95.19 78 LYS A O 1
ATOM 614 N N . LYS A 1 79 ? -13.496 -5.573 7.340 1.00 95.12 79 LYS A N 1
ATOM 615 C CA . LYS A 1 79 ? -14.301 -5.104 6.194 1.00 95.12 79 LYS A CA 1
ATOM 616 C C . LYS A 1 79 ? -13.738 -3.812 5.579 1.00 95.12 79 LYS A C 1
ATOM 618 O O . LYS A 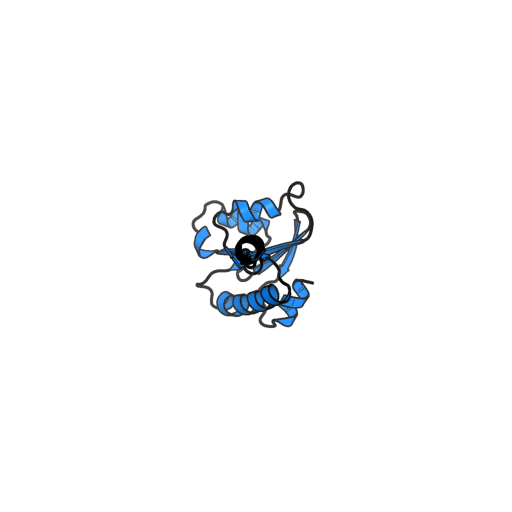1 79 ? -14.479 -2.888 5.250 1.00 95.12 79 LYS A O 1
ATOM 623 N N . ILE A 1 80 ? -12.412 -3.761 5.410 1.00 94.75 80 ILE A N 1
ATOM 624 C CA . ILE A 1 80 ? -11.673 -2.606 4.871 1.00 94.75 80 ILE A CA 1
ATOM 625 C C . ILE A 1 80 ? -11.245 -2.858 3.424 1.00 94.75 80 ILE A C 1
ATOM 627 O O . ILE A 1 80 ? -10.752 -3.930 3.077 1.00 94.75 80 ILE A O 1
ATOM 631 N N . LYS A 1 81 ? -11.377 -1.829 2.586 1.00 96.12 81 LYS A N 1
ATOM 632 C CA . LYS A 1 81 ? -10.821 -1.777 1.231 1.00 96.12 81 LYS A CA 1
ATOM 633 C C . LYS A 1 81 ? -9.401 -1.223 1.236 1.00 96.12 81 LYS A C 1
ATOM 635 O O . LYS A 1 81 ? -9.157 -0.163 1.817 1.00 96.12 81 LYS A O 1
ATOM 640 N N . VAL A 1 82 ? -8.493 -1.877 0.523 1.00 98.19 82 VAL A N 1
ATOM 641 C CA . VAL A 1 82 ? -7.115 -1.409 0.320 1.00 98.19 82 VAL A CA 1
ATOM 642 C C . VAL A 1 82 ? -6.782 -1.457 -1.163 1.00 98.19 82 VAL A C 1
ATOM 644 O O . VAL A 1 82 ? -7.028 -2.464 -1.825 1.00 98.19 82 VAL A O 1
ATOM 647 N N . LEU A 1 83 ? -6.221 -0.369 -1.694 1.00 98.44 83 LEU A N 1
ATOM 648 C CA . LEU A 1 83 ? -5.748 -0.364 -3.077 1.00 98.44 83 LEU A CA 1
ATOM 649 C C . LEU A 1 83 ? -4.454 -1.171 -3.175 1.00 98.44 83 LEU A C 1
ATOM 651 O O . LEU A 1 83 ? -3.538 -0.969 -2.380 1.00 98.44 83 LEU A O 1
ATOM 655 N N . TYR A 1 84 ? -4.375 -2.072 -4.144 1.00 98.62 84 TYR A N 1
ATOM 656 C CA . TYR A 1 84 ? -3.204 -2.890 -4.414 1.00 98.62 84 TYR A CA 1
ATOM 657 C C . TYR A 1 84 ? -2.456 -2.348 -5.631 1.00 98.62 84 TYR A C 1
ATOM 659 O O . TYR A 1 84 ? -2.969 -2.318 -6.747 1.00 98.62 84 TYR A O 1
ATOM 667 N N . PHE A 1 85 ? -1.220 -1.924 -5.400 1.00 98.56 85 PHE A N 1
ATOM 668 C CA . PHE A 1 85 ? -0.292 -1.481 -6.422 1.00 98.56 85 PHE A CA 1
ATOM 669 C C . PHE A 1 85 ? 0.686 -2.610 -6.764 1.00 98.56 85 PHE A C 1
ATOM 671 O O . PHE A 1 85 ? 1.659 -2.866 -6.043 1.00 98.56 85 PHE A O 1
ATOM 678 N N . ASN A 1 86 ? 0.414 -3.291 -7.876 1.00 98.31 86 ASN A N 1
ATOM 679 C CA . ASN A 1 86 ? 1.244 -4.374 -8.383 1.00 98.31 86 ASN A CA 1
ATOM 680 C C . ASN A 1 86 ? 2.502 -3.828 -9.068 1.00 98.31 86 ASN A C 1
ATOM 682 O O . ASN A 1 86 ? 2.480 -3.359 -10.205 1.00 98.31 86 ASN A O 1
ATOM 686 N N . THR A 1 87 ? 3.632 -3.923 -8.378 1.00 97.62 87 THR A N 1
ATOM 687 C CA . THR A 1 87 ? 4.909 -3.393 -8.868 1.00 97.62 87 THR A CA 1
ATOM 688 C C . THR A 1 87 ? 5.434 -4.098 -10.118 1.00 97.62 87 THR A C 1
ATOM 690 O O . THR A 1 87 ? 6.184 -3.474 -10.858 1.00 97.62 87 THR A O 1
ATOM 693 N N . ASP A 1 88 ? 5.023 -5.338 -10.418 1.00 96.88 88 ASP A N 1
ATOM 694 C CA . ASP A 1 88 ? 5.393 -5.986 -11.687 1.00 96.88 88 ASP A CA 1
ATOM 695 C C . ASP A 1 88 ? 4.670 -5.370 -12.888 1.00 96.88 88 ASP A C 1
ATOM 697 O O . ASP A 1 88 ? 5.247 -5.322 -13.974 1.00 96.88 88 ASP A O 1
ATOM 701 N N . THR A 1 89 ? 3.441 -4.884 -12.691 1.00 96.69 89 THR A N 1
ATOM 702 C CA . THR A 1 89 ? 2.633 -4.241 -13.738 1.00 96.69 89 THR A CA 1
ATOM 703 C C . THR A 1 89 ? 3.210 -2.882 -14.125 1.00 96.69 89 THR A C 1
ATOM 705 O O . THR A 1 89 ? 3.254 -2.540 -15.303 1.00 96.69 89 THR A O 1
ATOM 708 N N . PHE A 1 90 ? 3.689 -2.115 -13.142 1.00 94.50 90 PHE A N 1
ATOM 709 C CA . PHE A 1 90 ? 4.124 -0.731 -13.350 1.00 94.50 90 PHE A CA 1
ATOM 710 C C . PHE A 1 90 ? 5.639 -0.548 -13.481 1.00 94.50 90 PHE A C 1
ATOM 712 O O . PHE A 1 90 ? 6.069 0.564 -13.746 1.00 94.50 90 PHE A O 1
ATOM 719 N N . LYS A 1 91 ? 6.473 -1.582 -13.323 1.00 92.31 91 LYS A N 1
ATOM 720 C CA . LYS A 1 91 ? 7.945 -1.422 -13.301 1.00 92.31 91 LYS A CA 1
ATOM 721 C C . LYS A 1 91 ? 8.561 -0.768 -14.548 1.00 92.31 91 LYS A C 1
ATOM 723 O O . LYS A 1 91 ? 9.619 -0.164 -14.431 1.00 92.31 91 LYS A O 1
ATOM 728 N N . GLU A 1 92 ? 7.912 -0.886 -15.708 1.00 94.69 92 GLU A N 1
ATOM 729 C CA . GLU A 1 92 ? 8.367 -0.285 -16.975 1.00 94.69 92 GLU A CA 1
ATOM 730 C C . GLU A 1 92 ? 7.798 1.130 -17.200 1.00 94.69 92 GLU A C 1
ATOM 732 O O . GLU A 1 92 ? 8.074 1.763 -18.213 1.00 94.69 92 GLU A O 1
ATOM 737 N N . SER A 1 93 ? 6.963 1.626 -16.283 1.00 95.56 93 SER A N 1
ATOM 738 C CA . SER A 1 93 ? 6.412 2.980 -16.332 1.00 95.56 93 SER A CA 1
ATOM 739 C C . SER A 1 93 ? 7.492 4.010 -16.010 1.00 95.56 93 SER A C 1
ATOM 741 O O . SER A 1 93 ? 8.152 3.927 -14.971 1.00 95.56 93 SER A O 1
ATOM 743 N N . ASP A 1 94 ? 7.600 5.055 -16.834 1.00 96.44 94 ASP A N 1
ATOM 744 C CA . ASP A 1 94 ? 8.522 6.177 -16.603 1.00 96.44 94 ASP A CA 1
ATOM 745 C C . ASP A 1 94 ? 8.279 6.879 -15.253 1.00 96.44 94 ASP A C 1
ATOM 747 O O . ASP A 1 94 ? 9.177 7.505 -14.683 1.00 96.44 94 ASP A O 1
ATOM 751 N N . THR A 1 95 ? 7.057 6.791 -14.718 1.00 96.25 95 THR A N 1
ATOM 752 C CA . THR A 1 95 ? 6.678 7.412 -13.444 1.00 96.25 95 THR A CA 1
ATOM 753 C C . THR A 1 95 ? 6.778 6.474 -12.248 1.00 96.25 95 THR A C 1
ATOM 755 O O . THR A 1 95 ? 6.634 6.948 -11.121 1.00 96.25 95 THR A O 1
ATOM 758 N N . PHE A 1 96 ? 7.133 5.200 -12.445 1.00 96.31 96 PHE A N 1
ATOM 759 C CA . PHE A 1 96 ? 7.183 4.190 -11.386 1.00 96.31 96 PHE A CA 1
ATOM 760 C C . PHE A 1 96 ? 7.998 4.638 -10.168 1.00 96.31 96 PHE A C 1
ATOM 762 O O . PHE A 1 96 ? 7.490 4.669 -9.046 1.00 96.31 96 PHE A O 1
ATOM 769 N N . PHE A 1 97 ? 9.254 5.050 -10.386 1.00 96.69 97 PHE A N 1
ATOM 770 C CA . PHE A 1 97 ? 10.154 5.472 -9.306 1.00 96.69 97 PHE A CA 1
ATOM 771 C C . PHE A 1 97 ? 9.654 6.717 -8.572 1.00 96.69 97 PHE A C 1
ATOM 773 O O . PHE A 1 97 ? 9.784 6.824 -7.351 1.00 96.69 97 PHE A O 1
ATOM 780 N N . LYS A 1 98 ? 9.048 7.655 -9.307 1.00 97.38 98 LYS A N 1
ATOM 781 C CA . LYS A 1 98 ? 8.419 8.842 -8.722 1.00 97.38 98 LYS A CA 1
ATOM 782 C C . LYS A 1 98 ? 7.240 8.433 -7.845 1.00 97.38 98 LYS A C 1
ATOM 784 O O . LYS A 1 98 ? 7.133 8.915 -6.720 1.00 97.38 98 LYS A O 1
ATOM 789 N N . THR A 1 99 ? 6.402 7.529 -8.341 1.00 97.69 99 THR A N 1
ATOM 790 C CA . THR A 1 99 ? 5.231 7.024 -7.631 1.00 97.69 99 THR A CA 1
ATOM 791 C C . THR A 1 99 ? 5.645 6.309 -6.350 1.00 97.69 99 THR A C 1
ATOM 793 O O . THR A 1 99 ? 5.246 6.758 -5.286 1.00 97.69 99 THR A O 1
ATOM 796 N N . VAL A 1 100 ? 6.523 5.301 -6.374 1.00 97.62 100 VAL A N 1
ATOM 797 C CA . VAL A 1 100 ? 6.932 4.607 -5.129 1.00 97.62 100 VAL A CA 1
ATOM 798 C C . VAL A 1 100 ? 7.603 5.547 -4.115 1.00 97.62 100 VAL A C 1
ATOM 800 O O . VAL A 1 100 ? 7.364 5.428 -2.911 1.00 97.62 100 VAL A O 1
ATOM 803 N N . SER A 1 101 ? 8.357 6.545 -4.593 1.00 97.94 101 SER A N 1
ATOM 804 C CA . SER A 1 101 ? 8.989 7.566 -3.749 1.00 97.94 101 SER A CA 1
ATOM 805 C C . SER A 1 101 ? 7.967 8.462 -3.038 1.00 97.94 101 SER A C 1
ATOM 807 O O . SER A 1 101 ? 8.093 8.696 -1.839 1.00 97.94 101 SER A O 1
ATOM 809 N N . MET A 1 102 ? 6.895 8.887 -3.720 1.00 97.94 102 MET A N 1
ATOM 810 C CA . MET A 1 102 ? 5.810 9.675 -3.110 1.00 97.94 102 MET A CA 1
ATOM 811 C C . MET A 1 102 ? 5.128 8.966 -1.929 1.00 97.94 102 MET A C 1
ATOM 813 O O . MET A 1 102 ? 4.614 9.633 -1.031 1.00 97.94 102 MET A O 1
ATOM 817 N N . PHE A 1 103 ? 5.132 7.630 -1.917 1.00 98.44 103 PHE A N 1
ATOM 818 C CA . PHE A 1 103 ? 4.561 6.814 -0.840 1.00 98.44 103 PHE A CA 1
ATOM 819 C C . PHE A 1 103 ? 5.587 6.390 0.223 1.00 98.44 103 PHE A C 1
ATOM 821 O O . PHE A 1 103 ? 5.233 5.646 1.138 1.00 98.44 103 PHE A O 1
ATOM 828 N N . ASN A 1 104 ? 6.839 6.858 0.134 1.00 98.12 104 ASN A N 1
ATOM 829 C CA . ASN A 1 104 ? 7.962 6.435 0.979 1.00 98.12 104 ASN A CA 1
ATOM 830 C C . ASN A 1 104 ? 8.216 4.912 0.943 1.00 98.12 104 ASN A C 1
ATOM 832 O O . ASN A 1 104 ? 8.594 4.314 1.952 1.00 98.12 104 ASN A O 1
ATOM 836 N N . VAL A 1 105 ? 8.003 4.275 -0.213 1.00 97.88 105 VAL A N 1
ATOM 837 C CA . VAL A 1 105 ? 8.187 2.828 -0.401 1.00 97.88 105 VAL A CA 1
ATOM 838 C C . VAL A 1 105 ? 9.559 2.549 -1.007 1.00 97.88 105 VAL A C 1
ATOM 840 O O . VAL A 1 105 ? 9.863 2.987 -2.114 1.00 97.88 105 VAL A O 1
ATOM 843 N N . SER A 1 106 ? 10.381 1.782 -0.290 1.00 94.62 106 SER A N 1
ATOM 844 C CA . SER A 1 106 ? 11.722 1.361 -0.730 1.00 94.62 106 SER A CA 1
ATOM 845 C C . SER A 1 106 ? 11.817 -0.127 -1.084 1.00 94.62 106 SER A C 1
ATOM 847 O O . SER A 1 106 ? 12.780 -0.552 -1.717 1.00 94.62 106 SER A O 1
ATOM 849 N N . SER A 1 107 ? 10.835 -0.931 -0.670 1.00 96.69 107 SER A N 1
ATOM 850 C CA . SER A 1 107 ? 10.799 -2.379 -0.894 1.00 96.69 107 SER A CA 1
ATOM 851 C C . SER A 1 107 ? 9.362 -2.902 -0.886 1.00 96.69 107 SER A C 1
ATOM 853 O O . SER A 1 107 ? 8.450 -2.244 -0.386 1.00 96.69 107 SER A O 1
ATOM 855 N N . VAL A 1 108 ? 9.154 -4.089 -1.456 1.00 97.94 108 VAL A N 1
ATOM 856 C CA . VAL A 1 108 ? 7.886 -4.822 -1.361 1.00 97.94 108 VAL A CA 1
ATOM 857 C C . VAL A 1 108 ? 8.100 -6.111 -0.566 1.00 97.94 108 VAL A C 1
ATOM 859 O O . VAL A 1 108 ? 9.144 -6.737 -0.753 1.00 97.94 108 VAL A O 1
ATOM 862 N N . PRO A 1 109 ? 7.126 -6.547 0.251 1.00 98.50 109 PRO A N 1
ATOM 863 C CA . PRO A 1 109 ? 5.823 -5.916 0.487 1.00 98.50 109 PRO A CA 1
ATOM 864 C C . PRO A 1 109 ? 5.903 -4.651 1.361 1.00 98.50 109 PRO A C 1
ATOM 866 O O . PRO A 1 109 ? 6.691 -4.595 2.302 1.00 98.50 109 PRO A O 1
ATOM 869 N N . SER A 1 110 ? 5.048 -3.665 1.076 1.00 98.62 110 SER A N 1
ATOM 870 C CA . SER A 1 110 ? 4.829 -2.494 1.941 1.00 98.62 110 SER A CA 1
ATOM 871 C C . SER A 1 110 ? 3.343 -2.148 2.035 1.00 98.62 110 SER A C 1
ATOM 873 O O . SER A 1 110 ? 2.671 -2.048 1.012 1.00 98.62 110 SER A O 1
ATOM 875 N N . LEU A 1 111 ? 2.827 -1.913 3.241 1.00 98.75 111 LEU A N 1
ATOM 876 C CA . LEU A 1 111 ? 1.481 -1.388 3.483 1.00 98.75 111 LEU A CA 1
ATOM 877 C C . LEU A 1 111 ? 1.581 0.051 3.994 1.00 98.75 111 LEU A C 1
ATOM 879 O O . LEU A 1 111 ? 2.149 0.321 5.051 1.00 98.75 111 LEU A O 1
ATOM 883 N N . VAL A 1 112 ? 1.029 0.989 3.234 1.00 98.81 112 VAL A N 1
ATOM 884 C CA . VAL A 1 112 ? 1.148 2.425 3.496 1.00 98.81 112 VAL A CA 1
ATOM 885 C C . VAL A 1 112 ? -0.151 2.945 4.092 1.00 98.81 112 VAL A C 1
ATOM 887 O O . VAL A 1 112 ? -1.206 2.778 3.486 1.00 98.81 112 VAL A O 1
ATOM 890 N N . ARG A 1 113 ? -0.074 3.608 5.253 1.00 98.44 113 ARG A N 1
ATOM 891 C CA . ARG A 1 113 ? -1.190 4.344 5.866 1.00 98.44 113 ARG A CA 1
ATOM 892 C C . ARG A 1 113 ? -1.123 5.804 5.442 1.00 98.44 113 ARG A C 1
ATOM 894 O O . ARG A 1 113 ? -0.146 6.502 5.727 1.00 98.44 113 ARG A O 1
ATOM 901 N N . ILE A 1 114 ? -2.194 6.269 4.820 1.00 98.38 114 ILE A N 1
ATOM 902 C CA . ILE A 1 114 ? -2.374 7.643 4.363 1.00 98.38 114 ILE A CA 1
ATOM 903 C C . ILE A 1 114 ? -3.488 8.258 5.192 1.00 98.38 114 ILE A C 1
ATOM 905 O O . ILE A 1 114 ? -4.529 7.641 5.395 1.00 98.38 114 ILE A O 1
ATOM 909 N N . GLU A 1 115 ? -3.288 9.478 5.662 1.00 97.75 115 GLU A N 1
ATOM 910 C CA . GLU A 1 115 ? -4.305 10.219 6.394 1.00 97.75 115 GLU A CA 1
ATOM 911 C C . GLU A 1 115 ? -4.347 11.650 5.889 1.00 97.75 115 GLU A C 1
ATOM 913 O O . GLU A 1 115 ? -3.324 12.342 5.881 1.00 97.75 115 GLU A O 1
ATOM 918 N N . ASN A 1 116 ? -5.534 12.080 5.456 1.00 96.81 116 ASN A N 1
ATOM 919 C CA . ASN A 1 116 ? -5.785 13.436 4.961 1.00 96.81 116 ASN A CA 1
ATOM 920 C C . ASN A 1 116 ? -4.781 13.879 3.874 1.00 96.81 116 ASN A C 1
ATOM 922 O O . ASN A 1 116 ? -4.195 14.962 3.954 1.00 96.81 116 ASN A O 1
ATOM 926 N N . GLY A 1 117 ? -4.542 13.014 2.883 1.00 97.38 117 GLY A N 1
ATOM 927 C CA . GLY A 1 117 ? -3.638 13.304 1.767 1.00 97.38 117 GLY A CA 1
ATOM 928 C C . GLY A 1 117 ? -2.149 13.109 2.063 1.00 97.38 117 GLY A C 1
ATOM 929 O O . GLY A 1 117 ? -1.314 13.514 1.264 1.00 97.38 117 GLY A O 1
ATOM 930 N N . LYS A 1 118 ? -1.769 12.556 3.220 1.00 97.69 118 LYS A N 1
ATOM 931 C CA . LYS A 1 118 ? -0.356 12.441 3.613 1.00 97.69 118 LYS A CA 1
ATOM 932 C C . LYS A 1 118 ? -0.006 11.041 4.075 1.00 97.69 118 LYS A C 1
ATOM 934 O O . LYS A 1 118 ? -0.735 10.455 4.872 1.00 97.69 118 LYS A O 1
ATOM 939 N N . VAL A 1 119 ? 1.144 10.543 3.631 1.00 98.12 119 VAL A N 1
ATOM 940 C CA . VAL A 1 119 ? 1.747 9.318 4.167 1.00 98.12 119 VAL A CA 1
ATOM 941 C C . VAL A 1 119 ? 2.073 9.537 5.642 1.00 98.12 119 VAL A C 1
ATOM 943 O O . VAL A 1 119 ? 2.833 10.441 5.979 1.00 98.12 119 VAL A O 1
ATOM 946 N N . GLN A 1 120 ? 1.496 8.712 6.514 1.00 98.00 120 GLN A N 1
ATOM 947 C CA . GLN A 1 120 ? 1.745 8.766 7.957 1.00 98.00 120 GLN A CA 1
ATOM 948 C C . GLN A 1 120 ? 2.714 7.679 8.404 1.00 98.00 120 GLN A C 1
ATOM 950 O O . GLN A 1 120 ? 3.605 7.929 9.211 1.00 98.00 120 GLN A O 1
ATOM 955 N N . LYS A 1 121 ? 2.516 6.453 7.910 1.00 97.94 121 LYS A N 1
ATOM 956 C CA . LYS A 1 121 ? 3.310 5.283 8.293 1.00 97.94 121 LYS A CA 1
ATOM 957 C C . LYS A 1 121 ? 3.427 4.316 7.123 1.00 97.94 121 LYS A C 1
ATOM 959 O O . LYS A 1 121 ? 2.509 4.207 6.311 1.00 97.94 121 LYS A O 1
ATOM 964 N N . VAL A 1 122 ? 4.529 3.579 7.097 1.00 98.44 122 VAL A N 1
ATOM 965 C CA . VAL A 1 122 ? 4.766 2.470 6.172 1.00 98.44 122 VAL A CA 1
ATOM 966 C C . VAL A 1 122 ? 5.113 1.246 7.007 1.00 98.44 122 VAL A C 1
ATOM 968 O O . VAL A 1 122 ? 6.054 1.283 7.798 1.00 98.44 122 VAL A O 1
ATOM 971 N N . LEU A 1 123 ? 4.334 0.182 6.857 1.00 98.31 123 LEU A N 1
ATOM 972 C CA . LEU A 1 123 ? 4.654 -1.137 7.381 1.00 98.31 123 LEU A CA 1
ATOM 973 C C . LEU A 1 123 ? 5.382 -1.913 6.286 1.00 98.31 123 LEU A C 1
ATOM 975 O O . LEU A 1 123 ? 4.831 -2.108 5.206 1.00 98.31 123 LEU A O 1
ATOM 979 N N . LEU A 1 124 ? 6.613 -2.336 6.563 1.00 97.19 124 LEU A N 1
ATOM 980 C CA . LEU A 1 124 ? 7.371 -3.233 5.688 1.00 97.19 124 LEU A CA 1
ATOM 981 C C . LEU A 1 124 ? 6.918 -4.688 5.902 1.00 97.19 124 LEU A C 1
ATOM 983 O O . LEU A 1 124 ? 5.904 -4.948 6.547 1.00 97.19 124 LEU A O 1
ATOM 987 N N . TYR A 1 125 ? 7.675 -5.651 5.382 1.00 96.44 125 TYR A N 1
ATOM 988 C CA . TYR A 1 125 ? 7.411 -7.068 5.606 1.00 96.44 125 TYR A CA 1
ATOM 989 C C . TYR A 1 125 ? 7.181 -7.412 7.088 1.00 96.44 125 TYR A C 1
ATOM 991 O O . TYR A 1 125 ? 8.003 -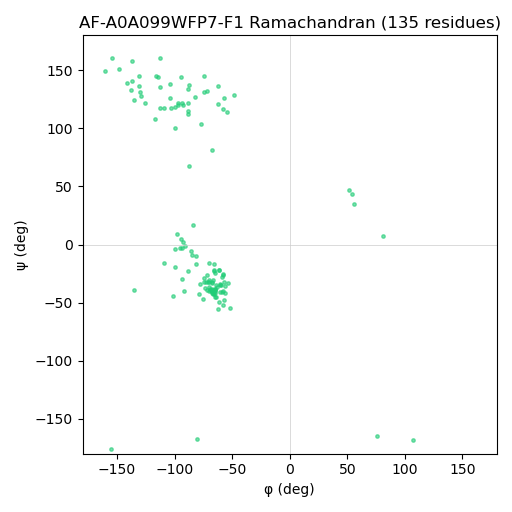7.121 7.957 1.00 96.44 125 TYR A O 1
ATOM 999 N N . GLU A 1 126 ? 6.073 -8.106 7.352 1.00 95.69 126 GLU A N 1
ATOM 1000 C CA . GLU A 1 126 ? 5.742 -8.672 8.653 1.00 95.69 126 GLU A CA 1
ATOM 1001 C C . GLU A 1 126 ? 5.084 -10.047 8.478 1.00 95.69 126 GLU A C 1
ATOM 1003 O O . GLU A 1 126 ? 4.262 -10.277 7.589 1.00 95.69 126 GLU A O 1
ATOM 1008 N N . LYS A 1 127 ? 5.469 -10.994 9.334 1.00 94.00 127 LYS A N 1
ATOM 1009 C CA . LYS A 1 127 ? 4.961 -12.367 9.324 1.00 94.00 127 LYS A CA 1
ATOM 1010 C C . LYS A 1 127 ? 3.881 -12.604 10.374 1.00 94.00 127 LY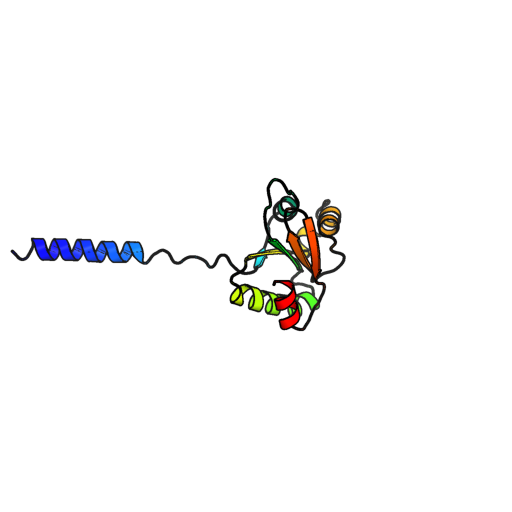S A C 1
ATOM 1012 O O . LYS A 1 127 ? 3.158 -13.591 10.255 1.00 94.00 127 LYS A O 1
ATOM 1017 N N . ASP A 1 128 ? 3.784 -11.766 11.395 1.00 96.88 128 ASP A N 1
ATOM 1018 C CA . ASP A 1 128 ? 2.750 -11.867 12.419 1.00 96.88 128 ASP A CA 1
ATOM 1019 C C . ASP A 1 128 ? 1.501 -11.089 11.993 1.00 96.88 128 ASP A C 1
ATOM 1021 O O . ASP A 1 128 ? 1.520 -9.861 11.890 1.00 96.88 128 ASP A O 1
ATOM 1025 N N . LYS A 1 129 ? 0.397 -11.811 11.769 1.00 97.12 129 LYS A N 1
ATOM 1026 C CA . LYS A 1 129 ? -0.893 -11.212 11.404 1.00 97.12 129 LYS A CA 1
ATOM 1027 C C . LYS A 1 129 ? -1.349 -10.175 12.430 1.00 97.12 129 LYS A C 1
ATOM 1029 O O . LYS A 1 129 ? -1.900 -9.153 12.044 1.00 97.12 129 LYS A O 1
ATOM 1034 N N . SER A 1 130 ? -1.080 -10.401 13.714 1.00 97.69 130 SER A N 1
ATOM 1035 C CA . SER A 1 130 ? -1.515 -9.509 14.793 1.00 97.69 130 SER A CA 1
ATOM 1036 C C . SER A 1 130 ? -0.869 -8.130 14.673 1.00 97.69 130 SER A C 1
ATOM 1038 O O . SER A 1 130 ? -1.505 -7.120 14.940 1.00 97.69 130 SER A O 1
ATOM 1040 N N . LYS A 1 131 ? 0.381 -8.062 14.205 1.00 98.12 131 LYS A N 1
ATOM 1041 C CA . LYS A 1 131 ? 1.063 -6.784 13.968 1.00 98.12 131 LYS A CA 1
ATOM 1042 C C . LYS A 1 131 ? 0.554 -6.061 12.723 1.00 98.12 131 LYS A C 1
ATOM 1044 O O . LYS A 1 131 ? 0.548 -4.833 12.708 1.00 98.12 131 LYS A O 1
ATOM 1049 N N . ILE A 1 132 ? 0.129 -6.805 11.698 1.00 98.19 132 ILE A N 1
ATOM 1050 C CA . ILE A 1 132 ? -0.567 -6.230 10.536 1.00 98.19 132 ILE A CA 1
ATOM 1051 C C . ILE A 1 132 ? -1.911 -5.648 10.992 1.00 98.19 132 ILE A C 1
ATOM 1053 O O . ILE A 1 132 ? -2.227 -4.514 10.648 1.00 98.19 132 ILE A O 1
ATOM 1057 N N . ASP A 1 133 ? -2.654 -6.389 11.818 1.00 97.88 133 ASP A N 1
ATOM 1058 C CA . ASP A 1 133 ? -3.924 -5.952 12.401 1.00 97.88 133 ASP A CA 1
ATOM 1059 C C . ASP A 1 133 ? -3.758 -4.656 13.210 1.00 97.88 133 ASP A C 1
ATOM 1061 O O . ASP A 1 133 ? -4.397 -3.657 12.890 1.00 97.88 133 ASP A O 1
ATOM 1065 N N . SER A 1 134 ? -2.799 -4.624 14.144 1.00 97.81 134 SER A N 1
ATOM 1066 C CA . SER A 1 134 ? -2.507 -3.443 14.971 1.00 97.81 134 SER A CA 1
ATOM 1067 C C . SER A 1 134 ? -1.972 -2.241 14.192 1.00 97.81 134 SER A C 1
ATOM 1069 O O . SER A 1 134 ? -2.047 -1.113 14.669 1.00 97.81 134 SER A O 1
ATOM 1071 N N . PHE A 1 135 ? -1.389 -2.441 13.008 1.00 97.94 135 PHE A N 1
ATOM 1072 C CA . PHE A 1 135 ? -1.008 -1.324 12.140 1.00 97.94 135 PHE A CA 1
ATOM 1073 C C . PHE A 1 135 ? -2.231 -0.635 11.513 1.00 97.94 135 PHE A C 1
ATOM 1075 O O . PHE A 1 135 ? -2.160 0.543 11.142 1.00 97.94 135 PHE A O 1
ATOM 1082 N N . MET A 1 136 ? -3.329 -1.378 11.354 1.00 95.38 136 MET A N 1
ATOM 1083 C CA . MET A 1 136 ? -4.567 -0.913 10.734 1.00 95.38 136 MET A CA 1
ATOM 1084 C C . MET A 1 136 ? -5.605 -0.373 11.729 1.00 95.38 136 MET A C 1
ATOM 1086 O O . MET A 1 136 ? -6.643 0.110 11.278 1.00 95.38 136 MET A O 1
ATOM 1090 N N . ASP A 1 137 ? -5.318 -0.425 13.031 1.00 89.50 137 ASP A N 1
ATOM 1091 C CA . ASP A 1 137 ? -6.094 0.229 14.096 1.00 89.50 137 ASP A CA 1
ATOM 1092 C C . ASP A 1 137 ? -5.760 1.731 14.219 1.00 89.50 137 ASP A C 1
ATOM 1094 O O . ASP A 1 137 ? -6.699 2.525 14.462 1.00 89.50 137 ASP A O 1
#

Secondary structure (DSSP, 8-state):
--HHHHHHHHHHHHHHHHHT--------EEEE-SSHHHHHGGG-TTT--SEEEEEEE-TT-HHHHHHHHHHHHHHHHHT-EEEEEEHHHHTT-TTHHHHHHHTT--SSSEEEEEETTEEEEEE-----HHHHHHH--

pLDDT: mean 89.11, std 15.81, range [49.78, 98.81]

InterPro domains:
  IPR036249 Thioredoxin-like superfamily [SSF52833] (27-136)
  IPR046698 Pediocin PA-1 biosynthesis protein PedC-like [PF20207] (38-136)